Protein AF-A0AAE0RKA2-F1 (afdb_monomer)

Structure (mmCIF, N/CA/C/O backbone):
data_AF-A0AAE0RKA2-F1
#
_entry.id   AF-A0AAE0RKA2-F1
#
loop_
_atom_site.group_PDB
_atom_site.id
_atom_site.type_symbol
_atom_site.label_atom_id
_atom_site.label_alt_id
_atom_site.label_comp_id
_atom_site.label_asym_id
_atom_site.label_entity_id
_atom_site.label_seq_id
_atom_site.pdbx_PDB_ins_code
_atom_site.Cartn_x
_atom_site.Cartn_y
_atom_site.Cartn_z
_atom_site.occupancy
_atom_site.B_iso_or_equiv
_atom_site.auth_seq_id
_atom_site.auth_comp_id
_atom_site.auth_asym_id
_atom_site.auth_atom_id
_atom_site.pdbx_PDB_model_num
ATOM 1 N N . MET A 1 1 ? 29.662 -35.968 7.310 1.00 42.84 1 MET A N 1
ATOM 2 C CA . MET A 1 1 ? 28.857 -35.638 6.115 1.00 42.84 1 MET A CA 1
ATOM 3 C C . MET A 1 1 ? 28.052 -34.368 6.404 1.00 42.84 1 MET A C 1
ATOM 5 O O . MET A 1 1 ? 26.862 -34.438 6.653 1.00 42.84 1 MET A O 1
ATOM 9 N N . PHE A 1 2 ? 28.724 -33.212 6.445 1.00 42.38 2 PHE A N 1
ATOM 10 C CA . PHE A 1 2 ? 28.121 -31.897 6.710 1.00 42.38 2 PHE A CA 1
ATOM 11 C C . PHE A 1 2 ? 28.698 -30.903 5.700 1.00 42.38 2 PHE A C 1
ATOM 13 O O . PHE A 1 2 ? 29.716 -30.289 5.998 1.00 42.38 2 PHE A O 1
ATOM 20 N N . HIS A 1 3 ? 28.141 -30.810 4.486 1.00 48.16 3 HIS A N 1
ATOM 21 C CA . HIS A 1 3 ? 28.561 -29.783 3.512 1.00 48.16 3 HIS A CA 1
ATOM 22 C C . HIS A 1 3 ? 27.570 -29.553 2.352 1.00 48.16 3 HIS A C 1
ATOM 24 O O . HIS A 1 3 ? 27.983 -29.353 1.214 1.00 48.16 3 HIS A O 1
ATOM 30 N N . VAL A 1 4 ? 26.251 -29.583 2.603 1.00 51.28 4 VAL A N 1
ATOM 31 C CA . VAL A 1 4 ? 25.254 -29.331 1.534 1.00 51.28 4 VAL A CA 1
ATOM 32 C C . VAL A 1 4 ? 24.092 -28.409 1.944 1.00 51.28 4 VAL A C 1
ATOM 34 O O . VAL A 1 4 ? 23.057 -28.411 1.293 1.00 51.28 4 VAL A O 1
ATOM 37 N N . GLU A 1 5 ? 24.248 -27.569 2.976 1.00 49.84 5 GLU A N 1
ATOM 38 C CA . GLU A 1 5 ? 23.190 -26.616 3.393 1.00 49.84 5 GLU A CA 1
ATOM 39 C C . GLU A 1 5 ? 23.556 -25.125 3.249 1.00 49.84 5 GLU A C 1
ATOM 41 O O . GLU A 1 5 ? 22.700 -24.270 3.435 1.00 49.84 5 GLU A O 1
ATOM 46 N N . GLN A 1 6 ? 24.788 -24.771 2.854 1.00 49.44 6 GLN A N 1
ATOM 47 C CA . GLN A 1 6 ? 25.213 -23.357 2.767 1.00 49.44 6 GLN A CA 1
ATOM 48 C C . GLN A 1 6 ? 25.098 -22.724 1.365 1.00 49.44 6 GLN A C 1
ATOM 50 O O . GLN A 1 6 ? 25.168 -21.504 1.222 1.00 49.44 6 GLN A O 1
ATOM 55 N N . VAL A 1 7 ? 24.889 -23.520 0.309 1.00 52.66 7 VAL A N 1
ATOM 56 C CA . VAL A 1 7 ? 24.845 -23.014 -1.082 1.00 52.66 7 VAL A CA 1
ATOM 57 C C . VAL A 1 7 ? 23.463 -22.443 -1.456 1.00 52.66 7 VAL A C 1
ATOM 59 O O . VAL A 1 7 ? 23.345 -21.638 -2.382 1.00 52.66 7 VAL A O 1
ATOM 62 N N . SER A 1 8 ? 22.406 -22.816 -0.726 1.00 57.25 8 SER A N 1
ATOM 63 C CA . SER A 1 8 ? 21.041 -22.302 -0.915 1.00 57.25 8 SER A CA 1
ATOM 64 C C . SER A 1 8 ? 20.881 -20.850 -0.440 1.00 57.25 8 SER A C 1
ATOM 66 O O . SER A 1 8 ? 20.139 -20.086 -1.059 1.00 57.25 8 SER A O 1
ATOM 68 N N . ASP A 1 9 ? 21.631 -20.431 0.583 1.00 74.81 9 ASP A N 1
ATOM 69 C CA . ASP A 1 9 ? 21.513 -19.101 1.197 1.00 74.81 9 ASP A CA 1
ATOM 70 C C . ASP A 1 9 ? 22.080 -17.975 0.311 1.00 74.81 9 ASP A C 1
ATOM 72 O O . ASP A 1 9 ? 21.443 -16.940 0.100 1.00 74.81 9 ASP A O 1
ATOM 76 N N . LEU A 1 10 ? 23.237 -18.197 -0.325 1.00 78.31 10 LEU A N 1
ATOM 77 C CA . LEU A 1 10 ? 23.869 -17.189 -1.188 1.00 78.31 10 LEU A CA 1
ATOM 78 C C . LEU A 1 10 ? 23.041 -16.872 -2.442 1.00 78.31 10 LEU A C 1
ATOM 80 O O . LEU A 1 10 ? 22.961 -15.712 -2.854 1.00 78.31 10 LEU A O 1
ATOM 84 N N . LYS A 1 11 ? 22.383 -17.878 -3.032 1.00 86.44 11 LYS A N 1
ATOM 85 C CA . LYS A 1 11 ? 21.493 -17.682 -4.188 1.00 86.44 11 LYS A CA 1
ATOM 86 C C . LYS A 1 11 ? 20.258 -16.862 -3.815 1.00 86.44 11 LYS A C 1
ATOM 88 O O . LYS A 1 11 ? 19.910 -15.930 -4.539 1.00 86.44 11 LYS A O 1
ATOM 93 N N . LEU A 1 12 ? 19.626 -17.160 -2.678 1.00 86.88 12 LEU A N 1
ATOM 94 C CA . LEU A 1 12 ? 18.482 -16.391 -2.176 1.00 86.88 12 LEU A CA 1
ATOM 95 C C . LEU A 1 12 ? 18.877 -14.949 -1.851 1.00 86.88 12 LEU A C 1
ATOM 97 O O . LEU A 1 12 ? 18.178 -14.009 -2.234 1.00 86.88 12 LEU A O 1
ATOM 101 N N . LYS A 1 13 ? 20.037 -14.770 -1.217 1.00 87.38 13 LYS A N 1
ATOM 102 C CA . LYS A 1 13 ? 20.604 -13.460 -0.904 1.00 87.38 13 LYS A CA 1
ATOM 103 C C . LYS A 1 13 ? 20.877 -12.639 -2.167 1.00 87.38 13 LYS A C 1
ATOM 105 O O . LYS A 1 13 ? 20.512 -11.464 -2.216 1.00 87.38 13 LYS A O 1
ATOM 110 N N . LEU A 1 14 ? 21.441 -13.245 -3.214 1.00 91.62 14 LEU A N 1
ATOM 111 C CA . LEU A 1 14 ? 21.654 -12.582 -4.504 1.00 91.62 14 LEU A CA 1
ATOM 112 C C . LEU A 1 14 ? 20.329 -12.161 -5.158 1.00 91.62 14 LEU A C 1
ATOM 114 O O . LEU A 1 14 ? 20.187 -11.000 -5.539 1.00 91.62 14 LEU A O 1
ATOM 118 N N . ILE A 1 15 ? 19.339 -13.060 -5.230 1.00 91.88 15 ILE A N 1
ATOM 119 C CA . ILE A 1 15 ? 18.005 -12.752 -5.779 1.00 91.88 15 ILE A CA 1
ATOM 120 C C . ILE A 1 15 ? 17.350 -11.601 -5.003 1.00 91.88 15 ILE A C 1
ATOM 122 O O . ILE A 1 15 ? 16.794 -10.682 -5.608 1.00 91.88 15 ILE A O 1
ATOM 126 N N . TYR A 1 16 ? 17.455 -11.609 -3.672 1.00 91.12 16 TYR A N 1
ATOM 127 C CA . TYR A 1 16 ? 16.963 -10.530 -2.818 1.00 91.12 16 TYR A CA 1
ATOM 128 C C . TYR A 1 16 ? 17.609 -9.177 -3.161 1.00 91.12 16 TYR A C 1
ATOM 130 O O . TYR A 1 16 ? 16.897 -8.186 -3.352 1.00 91.12 16 TYR A O 1
ATOM 138 N N . TYR A 1 17 ? 18.939 -9.118 -3.289 1.00 93.44 17 TYR A N 1
ATOM 139 C CA . TYR A 1 17 ? 19.633 -7.877 -3.647 1.00 93.44 17 TYR A CA 1
ATOM 140 C C . TYR A 1 17 ? 19.284 -7.395 -5.056 1.00 93.44 17 TYR A C 1
ATOM 142 O O . TYR A 1 17 ? 19.013 -6.206 -5.231 1.00 93.44 17 TYR A O 1
ATOM 150 N N . VAL A 1 18 ? 19.225 -8.295 -6.040 1.00 94.94 18 VAL A N 1
ATOM 151 C CA . VAL A 1 18 ? 18.824 -7.954 -7.414 1.00 94.94 18 VAL A CA 1
ATOM 152 C C . VAL A 1 18 ? 17.404 -7.386 -7.432 1.00 94.94 18 VAL A C 1
ATOM 154 O O . VAL A 1 18 ? 17.174 -6.330 -8.021 1.00 94.94 18 VAL A O 1
ATOM 157 N N . ASN A 1 19 ? 16.457 -8.006 -6.717 1.00 92.81 19 ASN A N 1
ATOM 158 C CA . ASN A 1 19 ? 15.093 -7.486 -6.603 1.00 92.81 19 ASN A CA 1
ATOM 159 C C . ASN A 1 19 ? 15.059 -6.091 -5.962 1.00 92.81 19 ASN A C 1
ATOM 161 O O . ASN A 1 19 ? 14.345 -5.206 -6.435 1.00 92.81 19 ASN A O 1
ATOM 165 N N . LYS A 1 20 ? 15.865 -5.871 -4.916 1.00 94.12 20 LYS A N 1
ATOM 166 C CA . LYS A 1 20 ? 15.978 -4.569 -4.250 1.00 94.12 20 LYS A CA 1
ATOM 167 C C . LYS A 1 20 ? 16.497 -3.487 -5.202 1.00 94.12 20 LYS A C 1
ATOM 169 O O . LYS A 1 20 ? 15.947 -2.385 -5.212 1.00 94.12 20 LYS A O 1
ATOM 174 N N . ILE A 1 21 ? 17.520 -3.797 -6.000 1.00 96.00 21 ILE A N 1
ATOM 175 C CA . ILE A 1 21 ? 18.073 -2.879 -7.006 1.00 96.00 21 ILE A CA 1
ATOM 176 C C . ILE A 1 21 ? 17.025 -2.579 -8.078 1.00 96.00 21 ILE A C 1
ATOM 178 O O . ILE A 1 21 ? 16.811 -1.415 -8.402 1.00 96.00 21 ILE A O 1
ATOM 182 N N . GLU A 1 22 ? 16.307 -3.589 -8.568 1.00 95.62 22 GLU A N 1
ATOM 183 C CA . GLU A 1 22 ? 15.273 -3.393 -9.585 1.00 95.62 22 GLU A CA 1
ATOM 184 C C . GLU A 1 22 ? 14.130 -2.507 -9.071 1.00 95.62 22 GLU A C 1
ATOM 186 O O . GLU A 1 22 ? 13.728 -1.542 -9.721 1.00 95.62 22 GLU A O 1
ATOM 191 N N . VAL A 1 23 ? 13.657 -2.748 -7.845 1.00 95.25 23 VAL A N 1
ATOM 192 C CA . VAL A 1 23 ? 12.654 -1.891 -7.196 1.00 95.25 23 VAL A CA 1
ATOM 193 C C . VAL A 1 23 ? 13.158 -0.455 -7.022 1.00 95.25 23 VAL A C 1
ATOM 195 O O . VAL A 1 23 ? 12.373 0.486 -7.182 1.00 95.25 23 VAL A O 1
ATOM 198 N N . HIS A 1 24 ? 14.442 -0.266 -6.702 1.00 95.31 24 HIS A N 1
ATOM 199 C CA . HIS A 1 24 ? 15.058 1.058 -6.633 1.00 95.31 24 HIS A CA 1
ATOM 200 C C . HIS A 1 24 ? 15.142 1.719 -8.015 1.00 95.31 24 HIS A C 1
ATOM 202 O O . HIS A 1 24 ? 14.821 2.897 -8.140 1.00 95.31 24 HIS A O 1
ATOM 208 N N . ARG A 1 25 ? 15.497 0.980 -9.071 1.00 97.38 25 ARG A N 1
ATOM 209 C CA . ARG A 1 25 ? 15.603 1.503 -10.442 1.00 97.38 25 ARG A CA 1
ATOM 210 C C . ARG A 1 25 ? 14.294 2.124 -10.928 1.00 97.38 25 ARG A C 1
ATOM 212 O O . ARG A 1 25 ? 14.315 3.179 -11.559 1.00 97.38 25 ARG A O 1
ATOM 219 N N . ARG A 1 26 ? 13.150 1.559 -10.525 1.00 97.50 26 ARG A N 1
ATOM 220 C CA . ARG A 1 26 ? 11.816 2.129 -10.794 1.00 97.50 26 ARG A CA 1
ATOM 221 C C . ARG A 1 26 ? 11.625 3.554 -10.260 1.00 97.50 26 ARG A C 1
ATOM 223 O O . ARG A 1 26 ? 10.675 4.235 -10.655 1.00 97.50 26 ARG A O 1
ATOM 230 N N . ILE A 1 27 ? 12.466 4.003 -9.319 1.00 96.25 27 ILE A N 1
ATOM 231 C CA . ILE A 1 27 ? 12.517 5.394 -8.844 1.00 96.25 27 ILE A CA 1
ATOM 232 C C . ILE A 1 27 ? 12.878 6.340 -9.975 1.00 96.25 27 ILE A C 1
ATOM 234 O O . ILE A 1 27 ? 12.134 7.291 -10.204 1.00 96.25 27 ILE A O 1
ATOM 238 N N . HIS A 1 28 ? 13.936 6.004 -10.699 1.00 96.88 28 HIS A N 1
ATOM 239 C CA . HIS A 1 28 ? 14.467 6.799 -11.797 1.00 96.88 28 HIS A CA 1
ATOM 240 C C . HIS A 1 28 ? 13.627 6.656 -13.064 1.00 96.88 28 HIS A C 1
ATOM 242 O O . HIS A 1 28 ? 13.338 7.648 -13.718 1.00 96.88 28 HIS A O 1
ATOM 248 N N . THR A 1 29 ? 13.165 5.443 -13.384 1.00 97.31 29 THR A N 1
ATOM 249 C CA . THR A 1 29 ? 12.3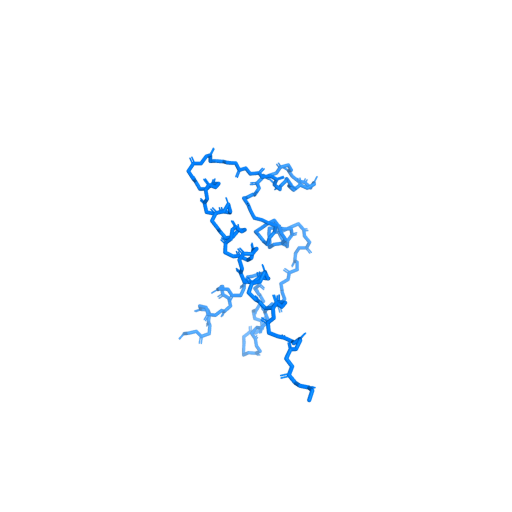83 5.207 -14.616 1.00 97.31 29 THR A CA 1
ATOM 250 C C . THR A 1 29 ? 10.921 5.637 -14.510 1.00 97.31 29 THR A C 1
ATOM 252 O O . THR A 1 29 ? 10.220 5.713 -15.513 1.00 97.31 29 THR A O 1
ATOM 255 N N . GLY A 1 30 ? 10.414 5.856 -13.294 1.00 96.69 30 GLY A N 1
ATOM 256 C CA . GLY A 1 30 ? 9.002 6.162 -13.064 1.00 96.69 30 GLY A CA 1
ATOM 257 C C . GLY A 1 30 ? 8.053 4.967 -13.223 1.00 96.69 30 GLY A C 1
ATOM 258 O O . GLY A 1 30 ? 6.845 5.140 -13.049 1.00 96.69 30 GLY A O 1
ATOM 259 N N . GLU A 1 31 ? 8.564 3.760 -13.486 1.00 97.75 31 GLU A N 1
ATOM 260 C CA . GLU A 1 31 ? 7.746 2.562 -13.674 1.00 97.75 31 GLU A CA 1
ATOM 261 C C . GLU A 1 31 ? 6.879 2.268 -12.434 1.00 97.75 31 GLU A C 1
ATOM 263 O O . GLU A 1 31 ? 7.336 2.255 -11.282 1.00 97.75 31 GLU A O 1
ATOM 268 N N . LYS A 1 32 ? 5.590 2.014 -12.679 1.00 97.69 32 LYS A N 1
ATOM 269 C CA . LYS A 1 32 ? 4.593 1.670 -11.657 1.00 97.69 32 LYS A CA 1
ATOM 270 C C . LYS A 1 32 ? 3.820 0.426 -12.105 1.00 97.69 32 LYS A C 1
ATOM 272 O O . LYS A 1 32 ? 2.743 0.558 -12.699 1.00 97.69 32 LYS A O 1
ATOM 277 N N . PRO A 1 33 ? 4.362 -0.778 -11.858 1.00 97.31 33 PRO A N 1
ATOM 278 C CA . PRO A 1 33 ? 3.800 -2.019 -12.392 1.00 97.31 33 PRO A CA 1
ATOM 279 C C . PRO A 1 33 ? 2.482 -2.432 -11.742 1.00 97.31 33 PRO A C 1
ATOM 281 O O . PRO A 1 33 ? 1.770 -3.251 -12.304 1.00 97.31 33 PRO A O 1
ATOM 284 N N . TYR A 1 34 ? 2.166 -1.902 -10.558 1.00 98.31 34 TYR A N 1
ATOM 285 C CA . TYR A 1 34 ? 1.071 -2.402 -9.730 1.00 98.31 34 TYR A CA 1
ATOM 286 C C . TYR A 1 34 ? -0.122 -1.435 -9.763 1.00 98.31 34 TYR A C 1
ATOM 288 O O . TYR A 1 34 ? -0.126 -0.472 -8.991 1.00 98.31 34 TYR A O 1
ATOM 296 N N . PRO A 1 35 ? -1.112 -1.629 -10.651 1.00 98.31 35 PRO A N 1
ATOM 297 C CA . PRO A 1 35 ? -2.344 -0.849 -10.644 1.00 98.31 35 PRO A CA 1
ATOM 298 C C . PRO A 1 35 ? -3.279 -1.296 -9.513 1.00 98.31 35 PRO A C 1
ATOM 300 O O . PRO A 1 35 ? -3.364 -2.477 -9.184 1.00 98.31 35 PRO A O 1
ATOM 303 N N . CYS A 1 36 ? -3.996 -0.345 -8.927 1.00 98.38 36 CYS A N 1
ATOM 304 C CA . CYS A 1 36 ? -5.151 -0.614 -8.084 1.00 98.38 36 CYS A CA 1
ATOM 305 C C . CYS A 1 36 ? -6.355 -0.952 -8.964 1.00 98.38 36 CYS A C 1
ATOM 307 O O . CYS A 1 36 ? -6.663 -0.205 -9.889 1.00 98.38 36 CYS A O 1
ATOM 309 N N . SER A 1 37 ? -7.032 -2.056 -8.655 1.00 97.62 37 SER A N 1
ATOM 310 C CA . SER A 1 37 ? -8.255 -2.490 -9.338 1.00 97.62 37 SER A CA 1
ATOM 311 C C . SER A 1 37 ? -9.420 -1.525 -9.131 1.00 97.62 37 SER A C 1
ATOM 313 O O . SER A 1 37 ? -10.225 -1.344 -10.033 1.00 97.62 37 SER A O 1
ATOM 315 N N . ASP A 1 38 ? -9.476 -0.884 -7.964 1.00 97.69 38 ASP A N 1
ATOM 316 C CA . ASP A 1 38 ? -10.646 -0.117 -7.529 1.00 97.69 38 ASP A CA 1
ATOM 317 C C . ASP A 1 38 ? -10.628 1.320 -8.071 1.00 97.69 38 ASP A C 1
ATOM 319 O O . ASP A 1 38 ? -11.676 1.919 -8.287 1.00 97.69 38 ASP A O 1
ATOM 323 N N . CYS A 1 39 ? -9.439 1.893 -8.295 1.00 98.00 39 CYS A N 1
ATOM 324 C CA . CYS A 1 39 ? -9.296 3.285 -8.743 1.00 98.00 39 CYS A CA 1
ATOM 325 C C . CYS A 1 39 ? -8.257 3.512 -9.853 1.00 98.00 39 CYS A C 1
ATOM 327 O O . CYS A 1 39 ? -7.959 4.655 -10.195 1.00 98.00 39 CYS A O 1
ATOM 329 N N . GLY A 1 40 ? -7.625 2.461 -10.380 1.00 97.88 40 GLY A N 1
ATOM 330 C CA . GLY A 1 40 ? -6.613 2.554 -11.442 1.00 97.88 40 GLY A CA 1
ATOM 331 C C . GLY A 1 40 ? -5.267 3.163 -11.018 1.00 97.88 40 GLY A C 1
ATOM 332 O O . GLY A 1 40 ? -4.301 3.136 -11.787 1.00 97.88 40 GLY A O 1
ATOM 333 N N . LYS A 1 41 ? -5.145 3.688 -9.790 1.00 98.25 41 LYS A N 1
ATOM 334 C CA . LYS A 1 41 ? -3.909 4.309 -9.294 1.00 98.25 41 LYS A CA 1
ATOM 335 C C . LYS A 1 41 ? -2.756 3.306 -9.284 1.00 98.25 41 LYS A C 1
ATOM 337 O O . LYS A 1 41 ? -2.890 2.198 -8.774 1.00 98.25 41 LYS A O 1
ATOM 342 N N . ARG A 1 42 ? -1.596 3.702 -9.818 1.00 98.19 42 ARG A N 1
ATOM 343 C CA . ARG A 1 42 ? -0.441 2.807 -9.997 1.00 98.19 42 ARG A CA 1
ATOM 344 C C . ARG A 1 42 ? 0.636 3.005 -8.931 1.00 98.19 42 ARG A C 1
ATOM 346 O O . ARG A 1 42 ? 0.951 4.134 -8.550 1.00 98.19 42 ARG A O 1
ATOM 353 N N . PHE A 1 43 ? 1.258 1.906 -8.511 1.00 98.06 43 PHE A N 1
ATOM 354 C CA . PHE A 1 43 ? 2.290 1.849 -7.476 1.00 98.06 43 PHE A CA 1
ATOM 355 C C . PHE A 1 43 ? 3.564 1.171 -7.984 1.00 98.06 43 PHE A C 1
ATOM 357 O O . PHE A 1 43 ? 3.537 0.296 -8.847 1.00 98.06 43 PHE A O 1
ATOM 364 N N . ARG A 1 44 ? 4.703 1.573 -7.410 1.00 96.75 44 ARG A N 1
ATOM 365 C CA . ARG A 1 44 ? 6.040 1.035 -7.719 1.00 96.75 44 ARG A CA 1
ATOM 366 C C . ARG A 1 44 ? 6.321 -0.322 -7.068 1.00 96.75 44 ARG A C 1
ATOM 368 O O . ARG A 1 44 ? 7.119 -1.106 -7.579 1.00 96.75 44 ARG A O 1
ATOM 375 N N . GLN A 1 45 ? 5.681 -0.579 -5.928 1.00 96.38 45 GLN A N 1
ATOM 376 C CA . GLN A 1 45 ? 5.864 -1.772 -5.100 1.00 96.38 45 GLN A CA 1
ATOM 377 C C . GLN A 1 45 ? 4.509 -2.391 -4.750 1.00 96.38 45 GLN A C 1
ATOM 379 O O . GLN A 1 45 ? 3.548 -1.665 -4.487 1.00 96.38 45 GLN A O 1
ATOM 384 N N . LYS A 1 46 ? 4.457 -3.726 -4.666 1.00 96.25 46 LYS A N 1
ATOM 385 C CA . LYS A 1 46 ? 3.256 -4.479 -4.268 1.00 96.25 46 LYS A CA 1
ATOM 386 C C . LYS A 1 46 ? 2.786 -4.113 -2.856 1.00 96.25 46 LYS A C 1
ATOM 388 O O . LYS A 1 46 ? 1.598 -3.911 -2.638 1.00 96.25 46 LYS A O 1
ATOM 393 N N . THR A 1 47 ? 3.716 -3.956 -1.915 1.00 95.38 47 THR A N 1
ATOM 394 C CA . THR A 1 47 ? 3.425 -3.557 -0.526 1.00 95.3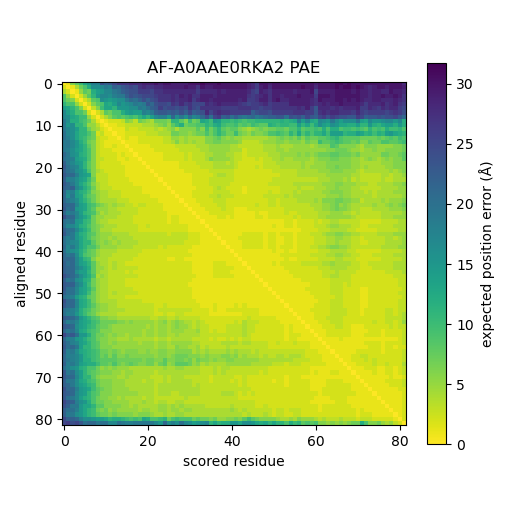8 47 THR A CA 1
ATOM 395 C C . THR A 1 47 ? 2.760 -2.182 -0.447 1.00 95.38 47 THR A C 1
ATOM 397 O O . THR A 1 47 ? 1.839 -1.981 0.341 1.00 95.38 47 THR A O 1
ATOM 400 N N . ALA A 1 48 ? 3.171 -1.238 -1.300 1.00 96.75 48 ALA A N 1
ATOM 401 C CA . ALA A 1 48 ? 2.552 0.081 -1.383 1.00 96.75 48 ALA A CA 1
ATOM 402 C C . ALA A 1 48 ? 1.108 0.006 -1.907 1.00 96.75 48 ALA A C 1
ATOM 404 O O . ALA A 1 48 ? 0.240 0.676 -1.350 1.00 96.75 48 ALA A O 1
ATOM 405 N N . LEU A 1 49 ? 0.840 -0.842 -2.910 1.00 98.25 49 LEU A N 1
ATOM 406 C CA . LEU A 1 49 ? -0.522 -1.118 -3.382 1.00 98.25 49 LEU A CA 1
ATOM 407 C C . LEU A 1 49 ? -1.383 -1.749 -2.274 1.00 98.25 49 LEU A C 1
ATOM 409 O O . LEU A 1 49 ? -2.474 -1.260 -2.008 1.00 98.25 49 LEU A O 1
ATOM 413 N N . GLN A 1 50 ? -0.880 -2.769 -1.572 1.00 97.44 50 GLN A N 1
ATOM 414 C CA . GLN A 1 50 ? -1.612 -3.425 -0.477 1.00 97.44 50 GLN A CA 1
ATOM 415 C C . GLN A 1 50 ? -1.970 -2.457 0.657 1.00 97.44 50 GLN A C 1
ATOM 417 O O . GLN A 1 50 ? -3.066 -2.500 1.210 1.00 97.44 50 GLN A O 1
ATOM 422 N N . ILE A 1 51 ? -1.049 -1.556 1.011 1.00 97.69 51 ILE A N 1
ATOM 423 C CA . ILE A 1 51 ? -1.325 -0.500 1.990 1.00 97.69 51 ILE A CA 1
ATOM 424 C C . ILE A 1 51 ? -2.375 0.471 1.447 1.00 97.69 51 ILE A C 1
ATOM 426 O O . ILE A 1 51 ? -3.258 0.881 2.195 1.00 97.69 51 ILE A O 1
ATOM 430 N N . HIS A 1 52 ? -2.289 0.846 0.170 1.00 97.94 52 HIS A N 1
ATOM 431 C CA . HIS A 1 52 ? -3.260 1.738 -0.453 1.00 97.94 52 HIS A CA 1
ATOM 432 C C . HIS A 1 52 ? -4.669 1.142 -0.497 1.00 97.94 52 HIS A C 1
ATOM 434 O O . HIS A 1 52 ? -5.615 1.867 -0.212 1.00 97.94 52 HIS A O 1
ATOM 440 N N . GLN A 1 53 ? -4.816 -0.159 -0.758 1.00 98.19 53 GLN A N 1
ATOM 441 C CA . GLN A 1 53 ? -6.120 -0.836 -0.777 1.00 98.19 53 GLN A CA 1
ATOM 442 C C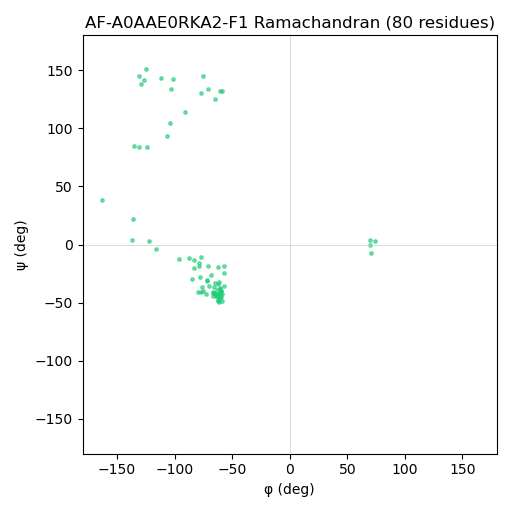 . GLN A 1 53 ? -6.891 -0.686 0.545 1.00 98.19 53 GLN A C 1
ATOM 444 O O . GLN A 1 53 ? -8.117 -0.683 0.548 1.00 98.19 53 GLN A O 1
ATOM 449 N N . ARG A 1 54 ? -6.197 -0.447 1.667 1.00 97.75 54 ARG A N 1
ATOM 450 C CA . ARG A 1 54 ? -6.831 -0.138 2.962 1.00 97.75 54 ARG A CA 1
ATOM 451 C C . ARG A 1 54 ? -7.651 1.153 2.956 1.00 97.75 54 ARG A C 1
ATOM 453 O O . ARG A 1 54 ? -8.477 1.344 3.838 1.00 97.75 54 ARG A O 1
ATOM 460 N N . VAL A 1 55 ? -7.419 2.046 1.995 1.00 97.31 55 VAL A N 1
ATOM 461 C CA . VAL A 1 55 ? -8.244 3.246 1.794 1.00 9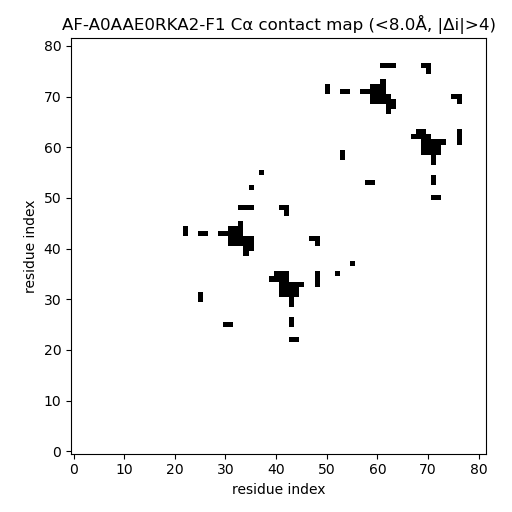7.31 55 VAL A CA 1
ATOM 462 C C . VAL A 1 55 ? -9.625 2.868 1.261 1.00 97.31 55 VAL A C 1
ATOM 464 O O . VAL A 1 55 ? -10.601 3.486 1.665 1.00 97.31 55 VAL A O 1
ATOM 467 N N . HIS A 1 56 ? -9.713 1.841 0.414 1.00 97.69 56 HIS A 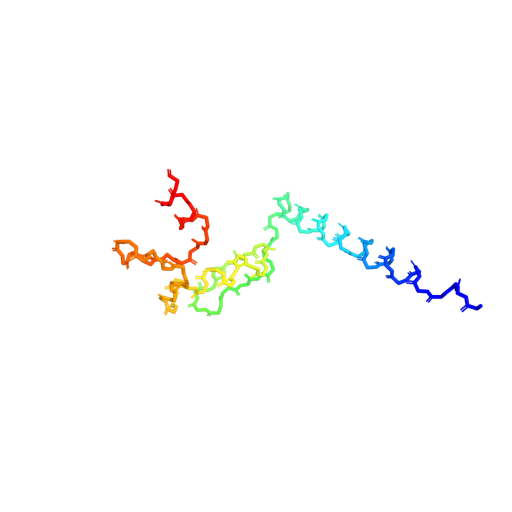N 1
ATOM 468 C CA . HIS A 1 56 ? -10.983 1.356 -0.127 1.00 97.69 56 HIS A CA 1
ATOM 469 C C . HIS A 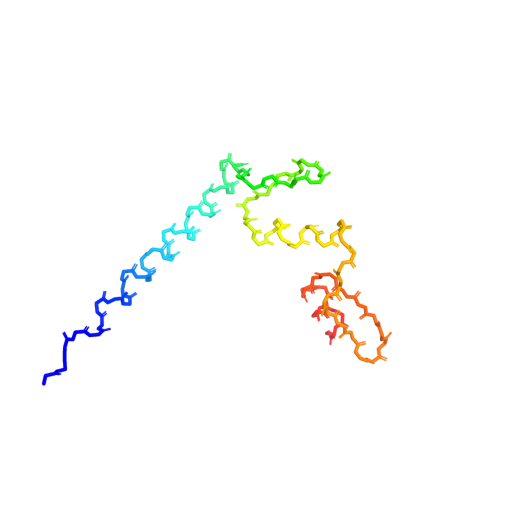1 56 ? -11.722 0.466 0.874 1.00 97.69 56 HIS A C 1
ATOM 471 O O . HIS A 1 56 ? -12.924 0.609 1.051 1.00 97.69 56 HIS A O 1
ATOM 477 N N . THR A 1 57 ? -11.003 -0.409 1.582 1.00 96.81 57 THR A N 1
ATOM 478 C CA . THR A 1 57 ? -11.622 -1.325 2.555 1.00 96.81 57 THR A CA 1
ATOM 479 C C . THR A 1 57 ? -11.861 -0.704 3.931 1.00 96.81 57 THR A C 1
ATOM 481 O O . THR A 1 57 ? -12.521 -1.306 4.771 1.00 96.81 57 THR A O 1
ATOM 484 N N . GLY A 1 58 ? -11.266 0.457 4.220 1.00 96.38 58 GLY A N 1
ATOM 485 C CA . GLY A 1 58 ? -11.326 1.093 5.538 1.00 96.38 58 GLY A CA 1
ATOM 486 C C . GLY A 1 58 ? -10.543 0.366 6.641 1.00 96.38 58 GLY A C 1
ATOM 487 O O . GLY A 1 58 ? -10.573 0.801 7.793 1.00 96.38 58 GLY A O 1
ATOM 488 N N . VAL A 1 59 ? -9.814 -0.711 6.321 1.00 97.62 59 VAL A N 1
ATOM 489 C CA . VAL A 1 59 ? -9.104 -1.538 7.309 1.00 97.62 59 VAL A CA 1
ATOM 490 C C . VAL A 1 59 ? -7.985 -0.749 8.001 1.00 97.62 59 VAL A C 1
ATOM 492 O O . VAL A 1 59 ? -7.056 -0.231 7.372 1.00 97.62 59 VAL A O 1
ATOM 495 N N . LYS A 1 60 ? -8.029 -0.715 9.336 1.00 97.19 60 LYS A N 1
ATOM 496 C CA . LYS A 1 60 ? -7.043 -0.046 10.198 1.00 97.19 60 LYS A CA 1
ATOM 497 C C . LYS A 1 60 ? -6.464 -1.038 11.213 1.00 97.19 60 LYS A C 1
ATOM 499 O O . LYS A 1 60 ? -6.951 -1.104 12.334 1.00 97.19 60 LYS A O 1
ATOM 504 N N . PRO A 1 61 ? -5.437 -1.822 10.841 1.00 96.50 61 PRO A N 1
ATOM 505 C CA . PRO A 1 61 ? -4.999 -2.962 11.646 1.00 96.50 61 PRO A CA 1
ATOM 506 C C . PRO A 1 61 ? -4.175 -2.570 12.880 1.00 96.50 61 PRO A C 1
ATOM 508 O O . PRO A 1 61 ? -3.884 -3.421 13.711 1.00 96.50 61 PRO A O 1
ATOM 511 N N . TYR A 1 62 ? -3.755 -1.307 12.999 1.00 97.44 62 TYR A N 1
ATOM 512 C CA . TYR A 1 62 ? -2.930 -0.852 14.116 1.00 97.44 62 TYR A CA 1
ATOM 513 C C . TYR A 1 62 ? -3.781 -0.060 15.103 1.00 97.44 62 TYR A C 1
ATOM 515 O O . TYR A 1 62 ? -4.124 1.088 14.825 1.00 97.44 62 TYR A O 1
ATOM 523 N N . HIS A 1 63 ? -4.108 -0.670 16.239 1.00 97.56 63 HIS A N 1
ATOM 524 C CA . HIS A 1 63 ? -4.956 -0.093 17.280 1.00 97.56 63 HIS A CA 1
ATOM 525 C C . HIS A 1 63 ? -4.124 0.405 18.469 1.00 97.56 63 HIS A C 1
ATOM 527 O O . HIS A 1 63 ? -3.237 -0.302 18.956 1.00 97.56 63 HIS A O 1
ATOM 533 N N . CYS A 1 64 ? -4.408 1.616 18.949 1.00 97.50 64 CYS A N 1
ATOM 534 C CA . CYS A 1 64 ? -3.852 2.142 20.190 1.00 97.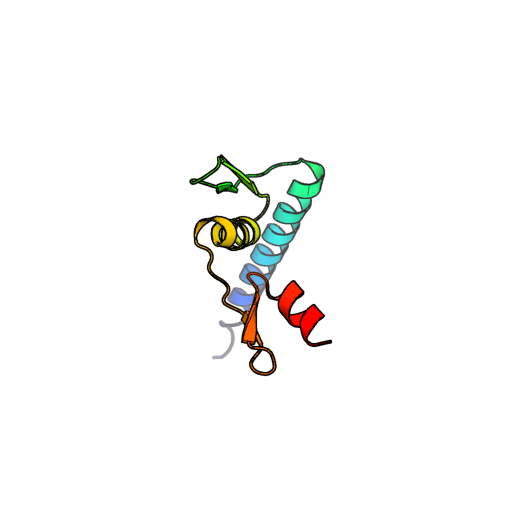50 64 CYS A CA 1
ATOM 535 C C . CYS A 1 64 ? -4.777 1.799 21.367 1.00 97.50 64 CYS A C 1
ATOM 537 O O . CYS A 1 64 ? -5.888 2.323 21.410 1.00 97.50 64 CYS A O 1
ATOM 539 N N . PRO A 1 65 ? -4.350 0.949 22.321 1.00 96.25 65 PRO A N 1
ATOM 540 C CA . PRO A 1 65 ? -5.200 0.548 23.442 1.00 96.25 65 PRO A CA 1
ATOM 541 C C . PRO A 1 65 ? -5.494 1.696 24.417 1.00 96.25 65 PRO A C 1
ATOM 543 O O . PRO A 1 65 ? -6.538 1.685 25.052 1.00 96.25 65 PRO A O 1
ATOM 546 N N . GLU A 1 66 ? -4.617 2.697 24.504 1.00 96.94 66 GLU A N 1
ATOM 547 C CA . GLU A 1 66 ? -4.744 3.798 25.469 1.00 96.94 66 GLU A CA 1
ATOM 548 C C . GLU A 1 66 ? -5.806 4.828 25.065 1.00 96.94 66 GLU A C 1
ATOM 550 O O . GLU A 1 66 ? -6.514 5.354 25.915 1.00 96.94 66 GLU A O 1
ATOM 555 N N . CYS A 1 67 ? -5.943 5.117 23.767 1.00 97.12 67 CYS A N 1
ATOM 556 C CA . CYS A 1 67 ? -6.882 6.133 23.276 1.00 97.12 67 CYS A CA 1
ATOM 557 C C . CYS A 1 67 ? -7.913 5.609 22.263 1.00 9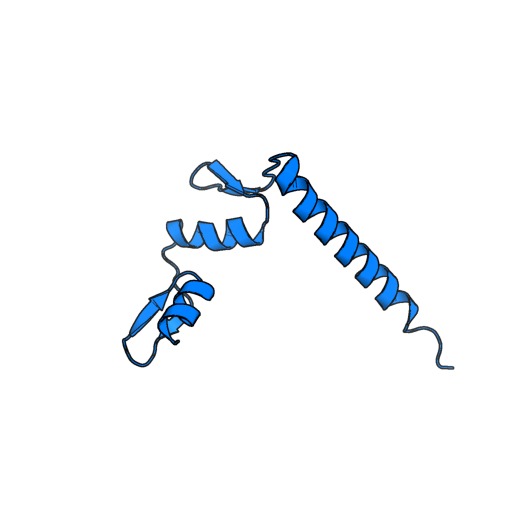7.12 67 CYS A C 1
ATOM 559 O O . CYS A 1 67 ? -8.662 6.398 21.690 1.00 97.12 67 CYS A O 1
ATOM 561 N N . GLY A 1 68 ? -7.914 4.305 21.966 1.00 96.12 68 GLY A N 1
ATOM 562 C CA . GLY A 1 68 ? -8.829 3.663 21.011 1.00 96.12 68 GLY A CA 1
ATOM 563 C C . GLY A 1 68 ? -8.595 4.017 19.534 1.00 96.12 68 GLY A C 1
ATOM 564 O O . GLY A 1 68 ? -9.299 3.533 18.644 1.00 96.12 68 GLY A O 1
ATOM 565 N N . LYS A 1 69 ? -7.613 4.874 19.216 1.00 97.56 69 LYS A N 1
ATOM 566 C CA . LYS A 1 69 ? -7.363 5.303 17.833 1.00 97.56 69 LYS A CA 1
ATOM 567 C C . LYS A 1 69 ? -6.767 4.169 17.007 1.00 97.56 69 LYS A C 1
ATOM 569 O O . LYS A 1 69 ? -5.801 3.522 17.406 1.00 97.56 69 LYS A O 1
ATOM 574 N N . SER A 1 70 ? -7.308 3.986 15.805 1.00 97.69 70 SER A N 1
ATOM 575 C CA . SER A 1 70 ? -6.835 2.991 14.841 1.00 97.69 70 SER A CA 1
ATOM 576 C C . SER A 1 70 ? -6.196 3.642 13.615 1.00 97.69 70 SER A C 1
ATOM 578 O O . SER A 1 70 ? -6.666 4.667 13.116 1.00 97.69 70 SER A O 1
ATOM 580 N N . TYR A 1 71 ? -5.146 3.018 13.085 1.00 97.38 71 TYR A N 1
ATOM 581 C CA . TYR A 1 71 ? -4.345 3.521 11.973 1.00 97.38 71 TYR A CA 1
ATOM 582 C C . TYR A 1 71 ? -4.244 2.481 10.857 1.00 97.38 71 TYR A C 1
ATOM 584 O O . TYR A 1 71 ? -4.074 1.287 11.096 1.00 97.38 71 TYR A O 1
ATOM 592 N N . SER A 1 72 ? -4.283 2.939 9.605 1.00 96.88 72 SER A N 1
ATOM 593 C CA . SER A 1 72 ? -4.111 2.084 8.421 1.00 96.88 72 SER A CA 1
ATOM 594 C C . SER A 1 72 ? -2.647 1.730 8.135 1.00 96.88 72 SER A C 1
ATOM 596 O O . SER A 1 72 ? -2.369 0.767 7.418 1.00 96.88 72 SER A O 1
ATOM 598 N N . ARG A 1 73 ? -1.686 2.479 8.696 1.00 96.75 73 ARG A N 1
ATOM 599 C CA . ARG A 1 73 ? -0.239 2.324 8.466 1.00 96.75 73 ARG A CA 1
ATOM 600 C C . ARG A 1 73 ? 0.535 2.252 9.777 1.00 96.75 73 ARG A C 1
ATOM 602 O O . ARG A 1 73 ? 0.339 3.092 10.651 1.00 96.75 73 ARG A O 1
ATOM 609 N N . HIS A 1 74 ? 1.505 1.339 9.834 1.00 95.75 74 HIS A N 1
ATOM 610 C CA . HIS A 1 74 ? 2.366 1.149 11.003 1.00 95.75 74 HIS A CA 1
ATOM 611 C C . HIS A 1 74 ? 3.152 2.415 11.358 1.00 95.75 74 HIS A C 1
ATOM 613 O O . HIS A 1 74 ? 3.258 2.768 12.523 1.00 95.75 74 HIS A O 1
ATOM 619 N N . ILE A 1 75 ? 3.657 3.144 10.355 1.00 96.00 75 ILE A N 1
ATOM 620 C CA . ILE A 1 75 ? 4.428 4.370 10.601 1.00 96.00 75 ILE A CA 1
ATOM 621 C C . ILE A 1 75 ? 3.605 5.457 11.306 1.00 96.00 75 ILE A C 1
ATOM 623 O O . ILE A 1 75 ? 4.148 6.191 12.121 1.00 96.00 75 ILE A O 1
ATOM 627 N N . ASN A 1 76 ? 2.302 5.543 11.022 1.00 96.69 76 ASN A N 1
ATOM 628 C CA . ASN A 1 76 ? 1.423 6.538 11.631 1.00 96.69 76 ASN A CA 1
ATOM 629 C C . ASN A 1 76 ? 1.116 6.140 13.075 1.00 96.69 76 ASN A C 1
ATOM 631 O O . ASN A 1 76 ? 1.141 6.983 13.960 1.00 96.69 76 ASN A O 1
ATOM 635 N N . PHE A 1 77 ? 0.901 4.845 13.308 1.00 97.44 77 PHE A N 1
ATOM 636 C CA . PHE A 1 77 ? 0.753 4.287 14.646 1.00 97.44 77 PHE A CA 1
ATOM 637 C C . PHE A 1 77 ? 2.008 4.476 15.503 1.00 97.44 77 PHE A C 1
ATOM 639 O O . PHE A 1 77 ? 1.909 4.934 16.633 1.00 97.44 77 PHE A O 1
ATOM 646 N N . LYS A 1 78 ? 3.197 4.187 14.957 1.00 96.94 78 LYS A N 1
ATOM 647 C CA . LYS A 1 78 ? 4.467 4.378 15.666 1.00 96.94 78 LYS A CA 1
ATOM 648 C C . LYS A 1 78 ? 4.675 5.843 16.045 1.00 96.94 78 LYS A C 1
ATOM 650 O O . LYS A 1 78 ? 5.001 6.105 17.188 1.00 96.94 78 LYS A O 1
ATOM 655 N N . LYS A 1 79 ? 4.435 6.778 15.117 1.00 96.62 79 LYS A N 1
ATOM 656 C CA . LYS A 1 79 ? 4.498 8.223 15.398 1.00 96.62 79 LYS A CA 1
ATOM 657 C C . LYS A 1 79 ? 3.499 8.676 16.459 1.00 96.62 79 LYS A C 1
ATOM 659 O O . LYS A 1 79 ? 3.775 9.628 17.160 1.00 96.62 79 LYS A O 1
ATOM 664 N N . HIS A 1 80 ?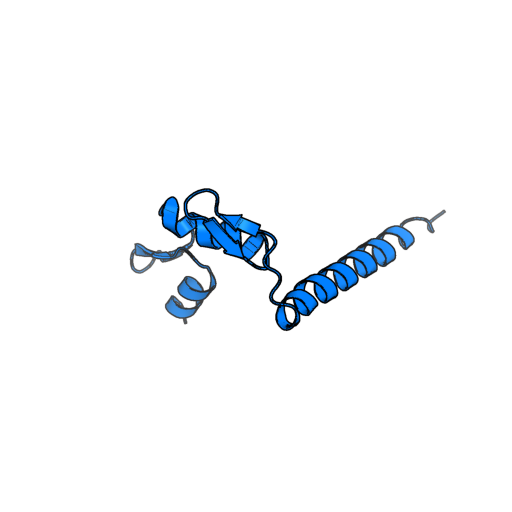 2.339 8.031 16.545 1.00 95.81 80 HIS A N 1
ATOM 665 C CA . HIS A 1 80 ? 1.356 8.337 17.578 1.00 95.81 80 HIS A CA 1
ATOM 666 C C . HIS A 1 80 ? 1.791 7.868 18.977 1.00 95.81 80 HIS A C 1
ATOM 668 O O . HIS A 1 80 ? 1.386 8.486 19.952 1.00 95.81 80 HIS A O 1
ATOM 674 N N . LYS A 1 81 ? 2.574 6.785 19.067 1.00 91.69 81 LYS A N 1
ATOM 675 C CA . LYS A 1 81 ? 3.073 6.231 20.337 1.00 91.69 81 LYS A CA 1
ATOM 676 C C . LYS A 1 81 ? 4.384 6.841 20.841 1.00 91.69 81 LYS A C 1
ATOM 678 O O . LYS A 1 81 ? 4.819 6.476 21.928 1.00 91.69 81 LYS A O 1
ATOM 683 N N . GLN A 1 82 ? 5.063 7.617 20.004 1.00 85.31 82 GLN A N 1
ATOM 684 C CA . GLN A 1 82 ? 6.280 8.340 20.375 1.00 85.31 82 GLN A CA 1
ATOM 685 C C . GLN A 1 82 ? 5.895 9.626 21.088 1.00 85.31 82 GLN A C 1
ATOM 687 O O . GLN A 1 82 ? 6.604 9.956 22.057 1.00 85.31 82 GLN A O 1
#

Foldseek 3Di:
DPDDDPVVVVVVVVVVVVVVVVLVVCVVVVDFPAADPVPRDGHSDPVVNVLVCCVVVVDFPQADPVPRDGHSDPVVSVVVVD

Sequence (82 aa):
MFHVEQVSDLKLKLIYYVNKIEVHRRIHTGEKPYPCSDCGKRFRQKTALQIHQRVHTGVKPYHCPECGKSYSRHINFKKHKQ

InterPro domains:
  IPR013087 Zinc finger C2H2-type [PF00096] (34-56)
  IPR013087 Zinc finger C2H2-type [PF00096] (62-81)
  IPR013087 Zinc finger C2H2-type [PS00028] (36-56)
  IPR013087 Zinc finger C2H2-type [PS50157] (34-61)
  IPR013087 Zinc finger C2H2-type [PS50157] (62-82)
  IPR013087 Zinc finger C2H2-type [SM00355] (34-56)
  IPR013087 Zinc finger C2H2-type [SM00355] (62-82)
  IPR036236 Zinc finger C2H2 superfamily [SSF57667] (21-71)

Radius of gyration: 18.65 Å; Cα contacts (8 Å, |Δi|>4): 69; chains: 1; bounding box: 40×44×40 Å

Solvent-accessible surface area (backbone atoms only — not comparable to full-atom values): 5048 Å² total; per-residue (Å²): 144,87,88,84,75,71,72,65,54,58,56,52,51,49,53,52,51,53,51,52,50,54,57,50,49,31,67,79,73,64,50,44,85,36,62,39,91,89,75,62,54,61,21,68,43,68,69,58,41,60,54,52,49,29,69,79,70,65,50,43,88,42,70,38,87,91,77,70,52,62,25,68,45,68,71,60,43,52,63,72,75,106

pLDDT: mean 90.99, std 14.38, range [42.38, 98.38]

Mean predicted aligned error: 6.62 Å

Organism: NCBI:txid175788

Secondary structure (DSSP, 8-state):
---SSSHHHHHHHHHHHHHHHHHHHHHHH----EE-TTT--EESSHHHHHHHHHHHH----EE-TTT--EESSHHHHHHHH-

Nearest PDB structures (foldseek):
  6ml6-assembly1_A  TM=9.521E-01  e=2.915E-07  Mus musculus
  6ml3-assembly1_A  TM=9.528E-01  e=3.364E-07  Mus musculus
  5ei9-assembly2_F  TM=8.984E-01  e=2.038E-07  Homo sapiens
  8sst-assembly1_A  TM=9.522E-01  e=2.496E-06  Homo sapiens
  7n5u-assembly1_A  TM=8.106E-01  e=4.811E-07  Homo sapiens